Protein AF-A0A961QPY0-F1 (afdb_monomer_lite)

pLDDT: mean 94.92, std 6.08, range [52.28, 98.81]

Secondary structure (DSSP, 8-state):
-PPPP--S-HHHHHHHHHHHHHH----HHHHHHHHHHHHHHHTSS---SSEEEEESS-HHHHHHSTT-EEE---SS----TT-EEEEEEES-GGG-S-HHHHHHHHHHHEEEEEEEEE-

Radius of gyration: 14.6 Å; chains: 1; bounding box: 26×40×38 Å

Foldseek 3Di:
DDDQDDPADPVVVVVVLVVCVVVPHDCVVLLVVLVVVLVVVVVDPDDWDAEAEADSDCVSVCVSPPPYHYFYPDQQTPADFQRGQEYEYGPCLVNHSCSVSVVVNSVRSHHVNGDYHYD

Structure (mmCIF, N/CA/C/O backbone):
data_AF-A0A961QPY0-F1
#
_entry.id   AF-A0A961QPY0-F1
#
loop_
_atom_site.group_PDB
_atom_site.id
_atom_site.type_symbol
_atom_site.label_atom_id
_atom_site.label_alt_id
_atom_site.label_comp_id
_atom_site.label_asym_id
_atom_site.label_entity_id
_atom_site.label_seq_id
_atom_site.pdbx_PDB_ins_code
_atom_site.Cartn_x
_atom_site.Cartn_y
_atom_site.Cartn_z
_atom_site.occupancy
_atom_site.B_iso_or_equiv
_atom_site.auth_seq_id
_atom_site.auth_comp_id
_atom_site.auth_asym_id
_atom_site.auth_atom_id
_atom_site.pdbx_PDB_model_num
ATOM 1 N N . MET A 1 1 ? 3.505 26.797 -3.807 1.00 52.28 1 MET A N 1
ATOM 2 C CA . MET A 1 1 ? 3.806 25.405 -3.421 1.00 52.28 1 MET A CA 1
ATOM 3 C C . MET A 1 1 ? 4.894 24.900 -4.348 1.00 52.28 1 MET A C 1
ATOM 5 O O . MET A 1 1 ? 4.717 24.986 -5.556 1.00 52.28 1 MET A O 1
ATOM 9 N N . THR A 1 2 ? 6.035 24.486 -3.810 1.00 69.69 2 THR A N 1
ATOM 10 C CA . THR A 1 2 ? 7.107 23.828 -4.567 1.00 69.69 2 THR A CA 1
ATOM 11 C C . THR A 1 2 ? 6.631 22.434 -4.963 1.00 69.69 2 THR A C 1
ATOM 13 O O . THR A 1 2 ? 6.101 21.716 -4.118 1.00 69.69 2 THR A O 1
ATOM 16 N N . SER A 1 3 ? 6.768 22.069 -6.239 1.00 70.88 3 SER A N 1
ATOM 17 C CA . SER A 1 3 ? 6.465 20.699 -6.671 1.00 70.88 3 SER A CA 1
ATOM 18 C C . SER A 1 3 ? 7.492 19.747 -6.049 1.00 70.88 3 SER A C 1
ATOM 20 O O . SER A 1 3 ? 8.674 20.111 -6.014 1.00 70.88 3 SER A O 1
ATOM 22 N N . PRO A 1 4 ? 7.079 18.576 -5.532 1.00 72.56 4 PRO A N 1
ATOM 23 C CA . PRO A 1 4 ? 8.015 17.600 -4.991 1.00 72.56 4 PRO A CA 1
ATOM 24 C C . PRO A 1 4 ? 9.027 17.175 -6.070 1.00 72.56 4 PRO A C 1
ATOM 26 O O . PRO A 1 4 ? 8.690 17.150 -7.259 1.00 72.56 4 PRO A O 1
ATOM 29 N N . PRO A 1 5 ? 10.284 16.890 -5.688 1.00 82.62 5 PRO A N 1
ATOM 30 C CA . PRO A 1 5 ? 11.299 16.458 -6.638 1.00 82.62 5 PRO A CA 1
ATOM 31 C C . PRO A 1 5 ? 10.874 15.145 -7.307 1.00 82.62 5 PRO A C 1
ATOM 33 O O . PRO A 1 5 ? 10.383 14.231 -6.649 1.00 82.62 5 PRO A O 1
ATOM 36 N N . ILE A 1 6 ? 11.084 15.037 -8.620 1.00 90.31 6 ILE A N 1
ATOM 37 C CA . ILE A 1 6 ? 10.890 13.771 -9.333 1.00 90.31 6 ILE A CA 1
ATOM 38 C C . ILE A 1 6 ? 12.071 12.864 -8.982 1.00 90.31 6 ILE A C 1
ATOM 40 O O . ILE A 1 6 ? 13.203 13.137 -9.376 1.00 90.31 6 ILE A O 1
ATOM 44 N N . LEU A 1 7 ? 11.801 11.801 -8.225 1.00 89.00 7 LEU A N 1
ATOM 45 C CA . LEU A 1 7 ? 12.801 10.837 -7.761 1.00 89.00 7 LEU A CA 1
ATOM 46 C C . LEU A 1 7 ? 12.849 9.586 -8.643 1.00 89.00 7 LEU A C 1
ATOM 48 O O . LEU A 1 7 ? 13.881 8.924 -8.726 1.00 89.00 7 LEU A O 1
ATOM 52 N N . THR A 1 8 ? 11.736 9.255 -9.303 1.00 92.00 8 THR A N 1
ATOM 53 C CA . THR A 1 8 ? 11.563 7.991 -10.026 1.00 92.00 8 THR A CA 1
ATOM 54 C C . THR A 1 8 ? 11.086 8.203 -11.463 1.00 92.00 8 THR A C 1
ATOM 56 O O . THR A 1 8 ? 10.213 9.026 -11.745 1.00 92.00 8 THR A O 1
ATOM 59 N N . ASP A 1 9 ? 11.629 7.411 -12.393 1.00 95.50 9 ASP A N 1
ATOM 60 C CA . ASP A 1 9 ? 11.130 7.332 -13.772 1.00 95.50 9 ASP A CA 1
ATOM 61 C C . ASP A 1 9 ? 9.916 6.391 -13.825 1.00 95.50 9 ASP A C 1
ATOM 63 O O . ASP A 1 9 ? 10.023 5.186 -14.088 1.00 95.50 9 ASP A O 1
ATOM 67 N N . ARG A 1 10 ? 8.736 6.953 -13.536 1.00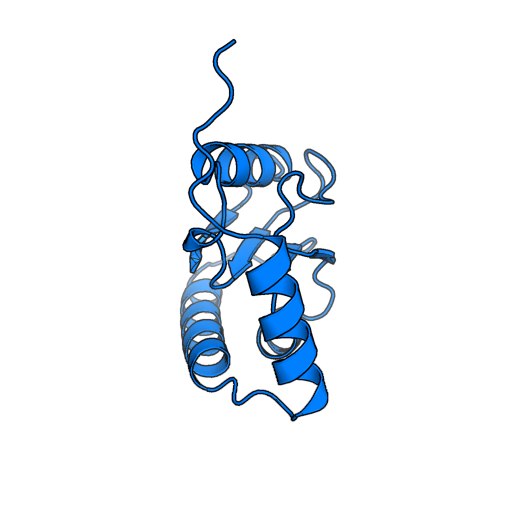 94.31 10 ARG A N 1
ATOM 68 C CA . ARG A 1 10 ? 7.463 6.218 -13.527 1.00 94.31 10 ARG A CA 1
ATOM 69 C C . ARG A 1 10 ? 7.156 5.552 -14.880 1.00 94.31 10 ARG A C 1
ATOM 71 O O . ARG A 1 10 ? 6.802 4.369 -14.869 1.00 94.31 10 ARG A O 1
ATOM 78 N N . PRO A 1 11 ? 7.315 6.213 -16.046 1.00 96.31 11 PRO A N 1
ATOM 79 C CA . PRO A 1 11 ? 7.142 5.550 -17.337 1.00 96.31 11 PRO A CA 1
ATOM 80 C C . PRO A 1 11 ? 8.044 4.323 -17.530 1.00 96.31 11 PRO A C 1
ATOM 82 O O . PRO A 1 11 ? 7.568 3.290 -18.009 1.00 96.31 11 PRO A O 1
ATOM 85 N N . ALA A 1 12 ? 9.329 4.400 -17.171 1.00 97.94 12 ALA A N 1
ATOM 86 C CA . ALA A 1 12 ? 10.236 3.256 -17.274 1.00 97.94 12 ALA A CA 1
ATOM 87 C C . ALA A 1 12 ? 9.838 2.118 -16.330 1.00 97.94 12 ALA A C 1
ATOM 89 O O . ALA A 1 12 ? 9.774 0.963 -16.764 1.00 97.94 12 ALA A O 1
ATOM 90 N N . LEU A 1 13 ? 9.493 2.439 -15.081 1.00 96.88 13 LEU A N 1
ATOM 91 C CA . LEU A 1 13 ? 9.013 1.470 -14.099 1.00 96.88 13 LEU A CA 1
ATOM 92 C C . LEU A 1 13 ? 7.780 0.709 -14.606 1.00 96.88 13 LEU A C 1
ATOM 94 O O . LEU A 1 13 ? 7.758 -0.523 -14.573 1.00 96.88 13 LEU A O 1
ATOM 98 N N . LEU A 1 14 ? 6.778 1.418 -15.136 1.00 97.00 14 LEU A N 1
ATOM 99 C CA . LEU A 1 14 ? 5.562 0.801 -15.673 1.00 97.00 14 LEU A CA 1
ATOM 100 C C . LEU A 1 14 ? 5.863 -0.109 -16.872 1.00 97.00 14 LEU A C 1
ATOM 102 O O . LEU A 1 14 ? 5.330 -1.218 -16.948 1.00 97.00 14 LEU A O 1
ATOM 106 N N . ARG A 1 15 ? 6.771 0.294 -17.774 1.00 97.94 15 ARG A N 1
ATOM 107 C CA . ARG A 1 15 ? 7.223 -0.570 -18.882 1.00 97.94 15 ARG A CA 1
ATOM 108 C C . ARG A 1 15 ? 7.906 -1.841 -18.374 1.00 97.94 15 ARG A C 1
ATOM 110 O O . ARG A 1 15 ? 7.663 -2.919 -18.918 1.00 97.94 15 ARG A O 1
ATOM 117 N N . HIS A 1 16 ? 8.744 -1.735 -17.342 1.00 97.06 16 HIS A N 1
ATOM 118 C CA . HIS A 1 16 ? 9.430 -2.880 -16.741 1.00 97.06 16 HIS A CA 1
ATOM 119 C C . HIS A 1 16 ? 8.456 -3.843 -16.060 1.00 97.06 16 HIS A C 1
ATOM 121 O O . HIS A 1 16 ? 8.522 -5.043 -16.326 1.00 97.06 16 HIS A O 1
ATOM 127 N N . ARG A 1 17 ? 7.508 -3.327 -15.270 1.00 96.06 17 ARG A N 1
ATOM 128 C CA . ARG A 1 17 ? 6.450 -4.131 -14.641 1.00 96.06 17 ARG A CA 1
ATOM 129 C C . ARG A 1 17 ? 5.577 -4.826 -15.683 1.00 96.06 17 ARG A C 1
ATOM 131 O O . ARG A 1 17 ? 5.374 -6.032 -15.597 1.00 96.06 17 ARG A O 1
ATOM 138 N N . ALA A 1 18 ? 5.149 -4.113 -16.727 1.00 96.62 18 ALA A N 1
ATOM 139 C CA . ALA A 1 18 ? 4.362 -4.701 -17.810 1.00 96.62 18 ALA A CA 1
ATOM 140 C C . ALA A 1 18 ? 5.120 -5.816 -18.549 1.00 96.62 18 ALA A C 1
ATOM 142 O O . ALA A 1 18 ? 4.526 -6.822 -18.929 1.00 96.62 18 ALA A O 1
ATOM 143 N N . ARG A 1 19 ? 6.433 -5.655 -18.762 1.00 97.06 19 ARG A N 1
ATOM 144 C CA . ARG A 1 19 ? 7.279 -6.707 -19.342 1.00 97.06 19 ARG A CA 1
ATOM 145 C C . ARG A 1 19 ? 7.371 -7.926 -18.423 1.00 97.06 19 ARG A C 1
ATOM 147 O O . ARG A 1 19 ? 7.221 -9.034 -18.922 1.00 97.06 19 ARG A O 1
ATOM 154 N N . ALA A 1 20 ? 7.585 -7.724 -17.123 1.00 95.88 20 ALA A N 1
ATOM 155 C CA . ALA A 1 20 ? 7.658 -8.807 -16.144 1.00 95.88 20 ALA A CA 1
ATOM 156 C C . ALA A 1 20 ? 6.338 -9.591 -16.065 1.00 95.88 20 ALA A C 1
ATOM 158 O O . ALA A 1 20 ? 6.350 -10.812 -16.159 1.00 95.88 20 ALA A O 1
ATOM 159 N N . LEU A 1 21 ? 5.195 -8.895 -16.019 1.00 94.31 21 LEU A N 1
ATOM 160 C CA . LEU A 1 21 ? 3.866 -9.519 -16.023 1.00 94.31 21 LEU A CA 1
ATOM 161 C C . LEU A 1 21 ? 3.637 -10.420 -17.244 1.00 94.31 21 LEU A C 1
ATOM 163 O O . LEU A 1 21 ? 3.074 -11.499 -17.103 1.00 94.31 21 LEU A O 1
ATOM 167 N N . ARG A 1 22 ? 4.106 -10.016 -18.433 1.00 96.12 22 ARG A N 1
ATOM 168 C CA . ARG A 1 22 ? 4.014 -10.851 -19.646 1.00 96.12 22 ARG A CA 1
ATOM 169 C C . ARG A 1 22 ? 4.908 -12.091 -19.608 1.00 96.12 22 ARG A C 1
ATOM 171 O O . ARG A 1 22 ? 4.620 -1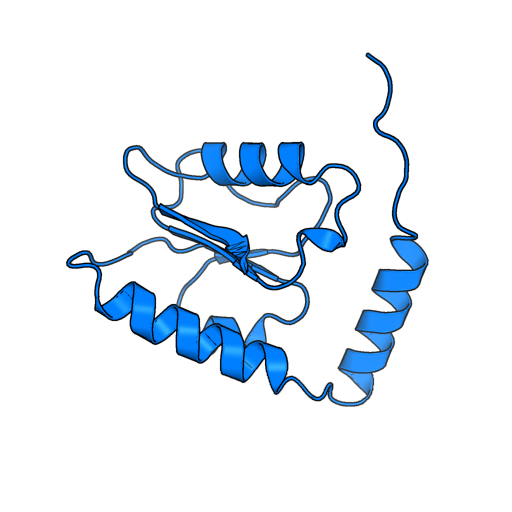3.042 -20.323 1.00 96.12 22 ARG A O 1
ATOM 178 N N . ALA A 1 23 ? 5.994 -12.057 -18.840 1.00 95.38 23 ALA A N 1
ATOM 179 C CA . ALA A 1 23 ? 6.954 -13.152 -18.743 1.00 95.38 23 ALA A CA 1
ATOM 180 C C . ALA A 1 23 ? 6.629 -14.151 -17.617 1.00 95.38 23 ALA A C 1
ATOM 182 O O . ALA A 1 23 ? 7.239 -15.211 -17.584 1.00 95.38 23 ALA A O 1
ATOM 183 N N . GLY A 1 24 ? 5.683 -13.823 -16.728 1.00 94.25 24 GLY A N 1
ATOM 184 C CA . GLY A 1 24 ? 5.489 -14.536 -15.466 1.00 94.25 24 GLY A CA 1
ATOM 185 C C . GLY A 1 24 ? 6.530 -14.071 -14.443 1.00 94.25 24 GLY A C 1
ATOM 186 O O . GLY A 1 24 ? 7.655 -14.560 -14.465 1.00 94.25 24 GLY A O 1
ATOM 187 N N . PRO A 1 25 ? 6.220 -13.070 -13.599 1.00 93.94 25 PRO A N 1
ATOM 188 C CA . PRO A 1 25 ? 7.187 -12.567 -12.637 1.00 93.94 25 PRO A CA 1
ATOM 189 C C . PRO A 1 25 ? 7.419 -13.599 -11.530 1.00 93.94 25 PRO A C 1
ATOM 191 O O . PRO A 1 25 ? 6.465 -14.164 -11.003 1.00 93.94 25 PRO A O 1
ATOM 194 N N . GLU A 1 26 ? 8.676 -13.771 -11.137 1.00 95.12 26 GLU A N 1
ATOM 195 C CA . GLU A 1 26 ? 9.033 -14.484 -9.911 1.00 95.12 26 GLU A CA 1
ATOM 196 C C . GLU A 1 26 ? 8.740 -13.572 -8.714 1.00 95.12 26 GLU A C 1
ATOM 198 O O . GLU A 1 26 ? 9.313 -12.484 -8.602 1.00 95.12 26 GLU A O 1
ATOM 203 N N . LEU A 1 27 ? 7.814 -13.984 -7.846 1.00 95.69 27 LEU A N 1
ATOM 204 C CA . LEU A 1 27 ? 7.266 -13.146 -6.773 1.00 95.69 27 LEU A CA 1
ATOM 205 C C . LEU A 1 27 ? 7.648 -13.617 -5.365 1.00 95.69 27 LEU A C 1
ATOM 207 O O . LEU A 1 27 ? 7.037 -13.150 -4.410 1.00 95.69 27 LEU A O 1
ATOM 211 N N . PHE A 1 28 ? 8.677 -14.454 -5.217 1.00 95.75 28 PHE A N 1
ATOM 212 C CA . PHE A 1 28 ? 9.056 -15.046 -3.925 1.00 95.75 28 PHE A CA 1
ATOM 213 C C . PHE A 1 28 ? 9.204 -14.014 -2.789 1.00 95.75 28 PHE A C 1
ATOM 215 O O . PHE A 1 28 ? 8.683 -14.224 -1.705 1.00 95.75 28 PHE A O 1
ATOM 222 N N . LEU A 1 29 ? 9.793 -12.834 -3.042 1.00 95.56 29 LEU A N 1
ATOM 223 C CA . LEU A 1 29 ? 9.884 -11.775 -2.021 1.00 95.56 29 LEU A CA 1
ATOM 224 C C . LEU A 1 29 ? 8.522 -11.199 -1.614 1.00 95.56 29 LEU A C 1
ATOM 226 O O . LEU A 1 29 ? 8.338 -10.808 -0.468 1.00 95.56 29 LEU A O 1
ATOM 230 N N . HIS A 1 30 ? 7.571 -11.105 -2.547 1.00 97.00 30 HIS A N 1
ATOM 231 C CA . HIS A 1 30 ? 6.206 -10.703 -2.211 1.00 97.00 30 HIS A CA 1
ATOM 232 C C . HIS A 1 30 ? 5.470 -11.810 -1.453 1.00 97.00 30 HIS A C 1
ATOM 234 O O . HIS A 1 30 ? 4.633 -11.492 -0.619 1.00 97.00 30 HIS A O 1
ATOM 240 N N . GLU A 1 31 ? 5.751 -13.077 -1.755 1.00 96.81 31 GLU A N 1
ATOM 241 C CA . GLU A 1 31 ? 5.169 -14.231 -1.063 1.00 96.81 31 GLU A CA 1
ATOM 242 C C . GLU A 1 31 ? 5.674 -14.311 0.381 1.00 96.81 31 GLU A C 1
ATOM 244 O O . GLU A 1 31 ? 4.855 -14.345 1.297 1.00 96.81 31 GLU A O 1
ATOM 249 N N . ASP A 1 32 ? 6.988 -14.214 0.590 1.00 97.62 32 ASP A N 1
ATOM 250 C CA . ASP A 1 32 ? 7.609 -14.191 1.920 1.00 97.62 32 ASP A CA 1
ATOM 251 C C . ASP A 1 32 ? 7.102 -13.003 2.753 1.00 97.62 32 ASP A C 1
ATOM 253 O O . ASP A 1 32 ? 6.704 -13.157 3.907 1.00 97.62 32 ASP A O 1
ATOM 257 N N . ALA A 1 33 ? 7.051 -11.809 2.155 1.00 97.62 33 ALA A N 1
ATOM 258 C CA . ALA A 1 33 ? 6.582 -10.610 2.842 1.00 97.62 33 ALA A CA 1
ATOM 259 C C . ALA A 1 33 ? 5.074 -10.647 3.152 1.00 97.62 33 ALA A C 1
ATOM 261 O O . ALA A 1 33 ? 4.634 -10.108 4.169 1.00 97.62 33 ALA A O 1
ATOM 262 N N . ALA A 1 34 ? 4.267 -11.276 2.290 1.00 97.31 34 ALA A N 1
ATOM 263 C CA . ALA A 1 34 ? 2.851 -11.498 2.563 1.00 97.31 34 ALA A CA 1
ATOM 264 C C . ALA A 1 34 ? 2.653 -12.512 3.701 1.00 97.31 34 ALA A C 1
ATOM 266 O O . ALA A 1 34 ? 1.774 -12.304 4.533 1.00 97.31 34 ALA A O 1
ATOM 267 N N . LEU A 1 35 ? 3.482 -13.556 3.781 1.00 96.25 35 LEU A N 1
ATOM 268 C CA . LEU A 1 35 ? 3.446 -14.518 4.883 1.00 96.25 35 LEU A CA 1
ATOM 269 C C . LEU A 1 35 ? 3.801 -13.854 6.222 1.00 96.25 35 LEU A C 1
ATOM 271 O O . LEU A 1 3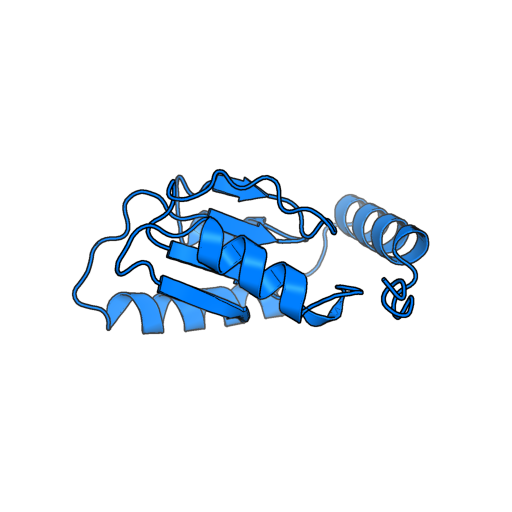5 ? 3.072 -14.007 7.195 1.00 96.25 35 LEU A O 1
ATOM 275 N N . GLU A 1 36 ? 4.859 -13.040 6.267 1.00 96.94 36 GLU A N 1
ATOM 276 C CA . GLU A 1 36 ? 5.212 -12.296 7.486 1.00 96.94 36 GLU A CA 1
ATOM 277 C C . GLU A 1 36 ? 4.093 -11.324 7.906 1.00 96.94 36 GLU A C 1
ATOM 279 O O . GLU A 1 36 ? 3.800 -11.148 9.093 1.00 96.94 36 GLU A O 1
ATOM 284 N N . LEU A 1 37 ? 3.426 -10.693 6.934 1.00 96.44 37 LEU A N 1
ATOM 285 C CA . LEU A 1 37 ? 2.260 -9.856 7.201 1.00 96.44 37 LEU A CA 1
ATOM 286 C C . LEU A 1 37 ? 1.095 -10.670 7.785 1.00 96.44 37 LEU A C 1
ATOM 288 O O . LEU A 1 37 ? 0.430 -10.182 8.697 1.00 96.44 37 LEU A O 1
ATOM 292 N N . GLU A 1 38 ? 0.850 -11.884 7.288 1.00 95.44 38 GLU A N 1
ATOM 293 C CA . GLU A 1 38 ? -0.165 -12.801 7.823 1.00 95.44 38 GLU A CA 1
ATOM 294 C C . GLU A 1 38 ? 0.056 -13.096 9.298 1.00 95.44 38 GLU A C 1
ATOM 296 O O . GLU A 1 38 ? -0.858 -12.936 10.107 1.00 95.44 38 GLU A O 1
ATOM 301 N N . GLU A 1 39 ? 1.282 -13.480 9.650 1.00 94.75 39 GLU A N 1
ATOM 302 C CA . GLU A 1 39 ? 1.666 -13.794 11.023 1.00 94.75 39 GLU A CA 1
ATOM 303 C C . GLU A 1 39 ? 1.392 -12.603 11.946 1.00 94.75 39 GLU A C 1
ATOM 305 O O . GLU A 1 39 ? 0.701 -12.743 12.956 1.00 94.75 39 GLU A O 1
ATOM 310 N N . ARG A 1 40 ? 1.818 -11.400 11.543 1.00 93.94 40 ARG A N 1
ATOM 311 C CA . ARG A 1 40 ? 1.585 -10.169 12.313 1.00 93.94 40 ARG A CA 1
ATOM 312 C C . ARG A 1 40 ? 0.105 -9.822 12.446 1.00 93.94 40 ARG A C 1
ATOM 314 O O . ARG A 1 40 ? -0.316 -9.353 13.499 1.00 93.94 40 ARG A O 1
ATOM 321 N N . LEU A 1 41 ? -0.693 -10.009 11.393 1.00 94.69 41 LEU A N 1
ATOM 322 C CA . LEU A 1 41 ? -2.132 -9.741 11.447 1.00 94.69 41 LEU A CA 1
ATOM 323 C C . LEU A 1 41 ? -2.861 -10.742 12.352 1.00 94.69 41 LEU A C 1
ATOM 325 O O . LEU A 1 41 ? -3.789 -10.340 13.050 1.00 94.69 41 LEU A O 1
ATOM 329 N N . ASN A 1 42 ? -2.418 -12.001 12.397 1.00 93.00 42 ASN A N 1
ATOM 330 C CA . ASN A 1 42 ? -2.978 -13.034 13.272 1.00 93.00 42 ASN A CA 1
ATOM 331 C C . ASN A 1 42 ? -2.715 -12.777 14.767 1.00 93.00 42 ASN A C 1
ATOM 333 O O . ASN A 1 42 ? -3.496 -13.218 15.609 1.00 93.00 42 ASN A O 1
ATOM 337 N N . GLU A 1 43 ? -1.654 -12.044 15.113 1.00 92.75 43 GLU A N 1
ATOM 338 C CA . GLU A 1 43 ? -1.376 -11.626 16.496 1.00 92.75 43 GLU A CA 1
ATOM 339 C C . GLU A 1 43 ? -2.296 -10.489 16.976 1.00 92.75 43 GLU A C 1
ATOM 341 O O . GLU A 1 43 ? -2.439 -10.250 18.180 1.00 92.75 43 GLU A O 1
ATOM 346 N N . VAL A 1 44 ? -2.956 -9.785 16.052 1.00 89.75 44 VAL A N 1
ATOM 347 C CA . VAL A 1 44 ? -3.901 -8.718 16.382 1.00 89.75 44 VAL A CA 1
ATOM 348 C C . VAL A 1 44 ? -5.277 -9.326 16.660 1.00 89.75 44 VAL A C 1
ATOM 350 O O . VAL A 1 44 ? -5.905 -9.912 15.784 1.00 89.75 44 VAL A O 1
ATOM 353 N N . ASN A 1 45 ? -5.817 -9.110 17.866 1.00 90.06 45 ASN A N 1
ATOM 354 C CA . ASN A 1 45 ? -7.179 -9.532 18.222 1.00 90.06 45 ASN A CA 1
ATOM 355 C C . ASN A 1 45 ? -8.252 -8.611 17.598 1.00 90.06 45 ASN A C 1
ATOM 357 O O . ASN A 1 45 ? -8.993 -7.918 18.299 1.00 90.06 45 ASN A O 1
ATOM 361 N N . ARG A 1 46 ? -8.287 -8.548 16.264 1.00 91.50 46 ARG A N 1
ATOM 362 C CA . ARG A 1 46 ? -9.217 -7.739 15.474 1.00 91.50 46 ARG A CA 1
ATOM 363 C C . ARG A 1 46 ? -9.473 -8.384 14.119 1.00 91.50 46 ARG A C 1
ATOM 365 O O . ARG A 1 46 ? -8.547 -8.775 13.423 1.00 91.50 46 ARG A O 1
ATOM 372 N N . THR A 1 47 ? -10.730 -8.377 13.691 1.00 92.75 47 THR A N 1
ATOM 373 C CA . THR A 1 47 ? -11.101 -8.719 12.314 1.00 92.75 47 THR A CA 1
ATOM 374 C C . THR A 1 47 ? -11.141 -7.463 11.448 1.00 92.75 47 THR A C 1
ATOM 376 O O . THR A 1 47 ? -11.837 -6.501 11.778 1.00 92.75 47 THR A O 1
ATOM 379 N N . PHE A 1 48 ? -10.420 -7.480 10.328 1.00 95.44 48 PHE A N 1
ATOM 380 C CA . PHE A 1 48 ? -10.499 -6.444 9.298 1.00 95.44 48 PHE A CA 1
ATOM 381 C C . PHE A 1 48 ? -11.566 -6.818 8.267 1.00 95.44 48 PHE A C 1
ATOM 383 O O . PHE A 1 48 ? -11.573 -7.923 7.733 1.00 95.44 48 PHE A O 1
ATOM 390 N N . THR A 1 49 ? -12.491 -5.900 8.011 1.00 96.44 49 THR A N 1
ATOM 391 C CA . THR A 1 49 ? -13.700 -6.118 7.200 1.00 96.44 49 THR A CA 1
ATOM 392 C C . THR A 1 49 ? -13.679 -5.355 5.881 1.00 96.44 49 THR A C 1
ATOM 394 O O . THR A 1 49 ? -14.404 -5.711 4.956 1.00 96.44 49 THR A O 1
ATOM 397 N N . ALA A 1 50 ? -12.855 -4.313 5.778 1.00 98.00 50 ALA A N 1
ATOM 398 C CA . ALA A 1 50 ? -12.706 -3.498 4.581 1.00 98.00 50 ALA A CA 1
ATOM 399 C C . ALA A 1 50 ? -11.222 -3.229 4.263 1.00 98.00 50 ALA A C 1
ATOM 401 O O . ALA A 1 50 ? -10.826 -2.061 4.164 1.00 98.00 50 ALA A O 1
ATOM 402 N N . PRO A 1 51 ? -10.389 -4.276 4.087 1.00 98.06 51 PRO A N 1
ATOM 403 C CA . PRO A 1 51 ? -8.980 -4.091 3.779 1.00 98.06 51 PRO A CA 1
ATOM 404 C C . PRO A 1 51 ? -8.772 -3.473 2.391 1.00 98.06 51 PRO A C 1
ATOM 406 O O . PRO A 1 51 ? -9.521 -3.731 1.446 1.00 98.06 51 PRO A O 1
ATOM 409 N N . ALA A 1 52 ? -7.712 -2.685 2.254 1.00 98.56 52 ALA A N 1
ATOM 410 C CA . ALA A 1 52 ? -7.191 -2.203 0.985 1.00 98.56 52 ALA A CA 1
ATOM 411 C C . ALA A 1 52 ? -5.714 -2.564 0.830 1.00 98.56 52 ALA A C 1
ATOM 413 O O . ALA A 1 52 ? -4.954 -2.565 1.798 1.00 98.56 52 ALA A O 1
ATOM 414 N N . ILE A 1 53 ? -5.308 -2.838 -0.407 1.00 98.56 53 ILE A N 1
ATOM 415 C CA . ILE A 1 53 ? -3.928 -3.147 -0.776 1.00 98.56 53 ILE A CA 1
ATOM 416 C C . ILE A 1 53 ? -3.499 -2.187 -1.881 1.00 98.56 53 ILE A C 1
ATOM 418 O O . ILE A 1 53 ? -4.110 -2.152 -2.949 1.00 98.56 53 ILE A O 1
ATOM 422 N N . VAL A 1 54 ? -2.414 -1.459 -1.647 1.00 98.50 54 VAL A N 1
ATOM 423 C CA . VAL A 1 54 ? -1.685 -0.710 -2.672 1.00 98.50 54 VAL A CA 1
ATOM 424 C C . VAL A 1 54 ? -0.549 -1.600 -3.162 1.00 98.50 54 VAL A C 1
ATOM 426 O O . VAL A 1 54 ? 0.368 -1.884 -2.395 1.00 98.50 54 VAL A O 1
ATOM 429 N N . ALA A 1 55 ? -0.610 -2.083 -4.404 1.00 97.12 55 ALA A N 1
ATOM 430 C CA . ALA A 1 55 ? 0.383 -3.025 -4.920 1.00 97.12 55 ALA A CA 1
ATOM 431 C C . ALA A 1 55 ? 0.611 -2.903 -6.427 1.00 97.12 55 ALA A C 1
ATOM 433 O O . ALA A 1 55 ? -0.314 -2.719 -7.216 1.00 97.12 55 ALA A O 1
ATOM 434 N N . ALA A 1 56 ? 1.858 -3.140 -6.831 1.00 95.38 56 ALA A N 1
ATOM 435 C CA . ALA A 1 56 ? 2.226 -3.346 -8.228 1.00 95.38 56 ALA A CA 1
ATOM 436 C C . ALA A 1 56 ? 2.014 -4.796 -8.697 1.00 95.38 56 ALA A C 1
ATOM 438 O O . ALA A 1 56 ? 1.606 -5.036 -9.832 1.00 95.38 56 ALA A O 1
ATOM 439 N N . PHE A 1 57 ? 2.287 -5.755 -7.808 1.00 96.06 57 PHE A N 1
ATOM 440 C CA . PHE A 1 57 ? 2.117 -7.191 -8.023 1.00 96.06 57 PHE A CA 1
ATOM 441 C C . PHE A 1 57 ? 1.151 -7.723 -6.959 1.00 96.06 57 PHE A C 1
ATOM 443 O O . PHE A 1 57 ? 1.583 -8.140 -5.888 1.00 96.06 57 PHE A O 1
ATOM 450 N N . PRO A 1 58 ? -0.169 -7.646 -7.195 1.00 94.69 58 PRO A N 1
ATOM 451 C CA . PRO A 1 58 ? -1.157 -7.823 -6.133 1.00 94.69 58 PRO A CA 1
ATOM 452 C C . PRO A 1 58 ? -1.433 -9.279 -5.754 1.00 94.69 58 PRO A C 1
ATOM 454 O O . PRO A 1 58 ? -2.159 -9.518 -4.797 1.00 94.69 58 PRO A O 1
ATOM 457 N N . GLU A 1 59 ? -0.942 -10.246 -6.525 1.00 93.88 59 GLU A N 1
ATOM 458 C CA . GLU A 1 59 ? -1.431 -11.623 -6.457 1.00 93.88 59 GLU A CA 1
ATOM 459 C C . GLU A 1 59 ? -1.129 -12.300 -5.097 1.00 93.88 59 GLU A C 1
ATOM 461 O O . GLU A 1 59 ? -2.104 -12.692 -4.447 1.00 93.88 59 GLU A O 1
ATOM 466 N N . PRO A 1 60 ? 0.115 -12.291 -4.565 1.00 95.06 60 PRO A N 1
ATOM 467 C CA . PRO A 1 60 ? 0.401 -12.863 -3.242 1.00 95.06 60 PRO A CA 1
ATOM 468 C C . PRO A 1 60 ? -0.441 -12.234 -2.119 1.00 95.06 60 PRO A C 1
ATOM 470 O O . PRO A 1 60 ? -0.988 -12.923 -1.263 1.00 95.06 60 PRO A O 1
ATOM 473 N N . TRP A 1 61 ? -0.647 -10.918 -2.183 1.00 96.31 61 TRP A N 1
ATOM 474 C CA . TRP A 1 61 ? -1.403 -10.148 -1.189 1.00 96.31 61 TRP A CA 1
ATOM 475 C C . TRP A 1 61 ? -2.914 -10.403 -1.241 1.00 96.31 61 TRP A C 1
ATOM 477 O O . TRP A 1 61 ? -3.591 -10.336 -0.218 1.00 96.31 61 TRP A O 1
ATOM 487 N N . ARG A 1 62 ? -3.467 -10.703 -2.425 1.00 94.81 62 ARG A N 1
ATOM 488 C CA . ARG A 1 62 ? -4.888 -11.063 -2.581 1.00 94.81 62 ARG A CA 1
ATOM 489 C C . ARG A 1 62 ? -5.220 -12.397 -1.931 1.00 94.81 62 ARG A C 1
ATOM 491 O O . ARG A 1 62 ? -6.344 -12.561 -1.468 1.00 94.81 62 ARG A O 1
ATOM 498 N N . ARG A 1 63 ? -4.273 -13.341 -1.940 1.00 92.06 63 ARG A N 1
ATOM 499 C CA . ARG A 1 63 ? -4.441 -14.641 -1.278 1.00 92.06 63 ARG A CA 1
ATOM 500 C C . ARG A 1 63 ? -4.541 -14.463 0.235 1.00 92.06 63 ARG A C 1
ATOM 502 O O . ARG A 1 63 ? -5.397 -15.086 0.848 1.00 92.06 63 ARG A O 1
ATOM 509 N N . LEU A 1 64 ? -3.728 -13.558 0.783 1.00 92.88 64 LEU A N 1
ATOM 510 C CA . LEU A 1 64 ? -3.718 -13.206 2.199 1.00 92.88 64 LEU A CA 1
ATOM 511 C C . LEU A 1 64 ? -4.997 -12.488 2.661 1.00 92.88 64 LEU A C 1
ATOM 513 O O . LEU A 1 64 ? -5.581 -12.841 3.680 1.00 92.88 64 LEU A O 1
ATOM 517 N N . LEU A 1 65 ? -5.427 -11.453 1.931 1.00 93.94 65 LEU A N 1
ATOM 518 C CA . LEU A 1 65 ? -6.599 -10.639 2.276 1.00 93.94 65 LEU A CA 1
ATOM 519 C C . LEU A 1 65 ? -7.685 -10.794 1.201 1.00 93.94 65 LEU A C 1
ATOM 521 O O . LEU A 1 65 ? -7.876 -9.893 0.370 1.00 93.94 65 LEU A O 1
ATOM 525 N N . PRO A 1 66 ? -8.411 -11.928 1.182 1.00 90.69 66 PRO A N 1
ATOM 526 C CA . PRO A 1 66 ? -9.483 -12.134 0.222 1.00 90.69 66 PRO A CA 1
ATOM 527 C C . PRO A 1 66 ? -10.559 -11.054 0.395 1.00 90.69 66 PRO A C 1
ATOM 529 O O . PRO A 1 66 ? -11.000 -10.752 1.500 1.00 90.69 66 PRO A O 1
ATOM 532 N N . GLY A 1 67 ? -10.980 -10.449 -0.717 1.00 92.88 67 GLY A N 1
ATOM 533 C CA . GLY A 1 67 ? -11.964 -9.360 -0.712 1.00 92.88 67 GLY A CA 1
ATOM 534 C C . GLY A 1 67 ? -11.384 -7.958 -0.493 1.00 92.88 67 GLY A C 1
ATOM 535 O O . GLY A 1 67 ? -12.141 -6.989 -0.538 1.00 92.88 67 GLY A O 1
ATOM 536 N N . ALA A 1 68 ? -10.065 -7.814 -0.323 1.00 97.38 68 ALA A N 1
ATOM 537 C CA . ALA A 1 68 ? -9.436 -6.501 -0.232 1.00 97.38 68 ALA A CA 1
ATOM 538 C C . ALA A 1 68 ? -9.602 -5.667 -1.510 1.00 97.38 68 ALA A C 1
ATOM 540 O O . ALA A 1 68 ? -9.471 -6.156 -2.639 1.00 97.38 68 ALA A O 1
ATOM 541 N N . ARG A 1 69 ? -9.809 -4.359 -1.332 1.00 98.25 69 ARG A N 1
ATOM 542 C CA . ARG A 1 69 ? -9.762 -3.380 -2.420 1.00 98.25 69 ARG A CA 1
ATOM 543 C C . ARG A 1 69 ? -8.316 -3.209 -2.874 1.00 98.25 69 ARG A C 1
ATOM 545 O O . ARG A 1 69 ? -7.517 -2.570 -2.200 1.00 98.25 69 ARG A O 1
ATOM 552 N N . VAL A 1 70 ? -7.985 -3.759 -4.036 1.00 98.19 70 VAL A N 1
ATOM 553 C CA . VAL A 1 70 ? -6.646 -3.623 -4.623 1.00 98.19 70 VAL A CA 1
ATOM 554 C C . VAL A 1 70 ? -6.581 -2.405 -5.535 1.00 98.19 70 VAL A C 1
ATOM 556 O O . VAL A 1 70 ? -7.401 -2.269 -6.444 1.00 98.19 70 VAL A O 1
ATOM 559 N N . VAL A 1 71 ? -5.581 -1.555 -5.324 1.00 98.38 71 VAL A N 1
ATOM 560 C CA . VAL A 1 71 ? -5.285 -0.384 -6.155 1.00 98.38 71 VAL A CA 1
ATOM 561 C C . VAL A 1 71 ? -3.815 -0.376 -6.569 1.00 98.38 71 VAL A C 1
ATOM 563 O O . VAL A 1 71 ? -2.967 -0.981 -5.910 1.00 98.38 71 VAL A O 1
ATOM 566 N N . ALA A 1 72 ? -3.517 0.301 -7.676 1.00 97.44 72 ALA A N 1
ATOM 567 C CA . ALA A 1 72 ? -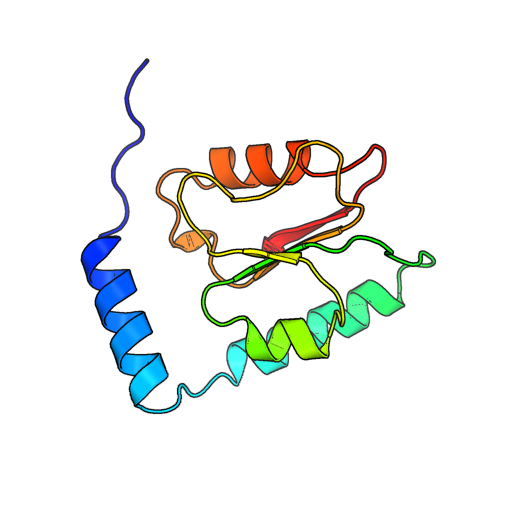2.142 0.549 -8.091 1.00 97.44 72 ALA A CA 1
ATOM 568 C C . ALA A 1 72 ? -1.469 1.585 -7.173 1.00 97.44 72 ALA A C 1
ATOM 570 O O . ALA A 1 72 ? -2.137 2.413 -6.553 1.00 97.44 72 ALA A O 1
ATOM 571 N N . ASP A 1 73 ? -0.138 1.561 -7.135 1.00 96.62 73 ASP A N 1
ATOM 572 C CA . ASP A 1 73 ? 0.730 2.511 -6.424 1.00 96.62 73 ASP A CA 1
ATOM 573 C C . ASP A 1 73 ? 0.890 3.838 -7.184 1.00 96.62 73 ASP A C 1
ATOM 575 O O . ASP A 1 73 ? 2.004 4.336 -7.363 1.00 96.62 73 ASP A O 1
ATOM 579 N N . ASP A 1 74 ? -0.203 4.358 -7.740 1.00 96.44 74 ASP A N 1
ATOM 580 C CA . ASP A 1 74 ? -0.215 5.631 -8.459 1.00 96.44 74 ASP A CA 1
ATOM 581 C C . ASP A 1 74 ? -0.047 6.813 -7.498 1.00 96.44 74 ASP A C 1
ATOM 583 O O . ASP A 1 74 ? -0.307 6.712 -6.301 1.00 96.44 74 ASP A O 1
ATOM 587 N N . GLU A 1 75 ? 0.388 7.961 -8.026 1.00 93.94 75 GLU A N 1
ATOM 588 C CA . GLU A 1 75 ? 0.647 9.168 -7.225 1.00 93.94 75 GLU A CA 1
ATOM 589 C C . GLU A 1 75 ? -0.579 9.611 -6.411 1.00 93.94 75 GLU A C 1
ATOM 591 O O . GLU A 1 75 ? -0.446 10.047 -5.264 1.00 93.94 75 GLU A O 1
ATOM 596 N N . VAL A 1 76 ? -1.771 9.427 -6.984 1.00 96.31 76 VAL A N 1
ATOM 597 C CA . VAL A 1 76 ? -3.047 9.532 -6.280 1.00 96.31 76 VAL A CA 1
ATOM 598 C C . VAL A 1 76 ? -3.630 8.132 -6.131 1.00 96.31 76 VAL A C 1
ATOM 600 O O . VAL A 1 76 ? -3.992 7.492 -7.119 1.00 96.31 76 VAL A O 1
ATOM 603 N N . LEU A 1 77 ? -3.730 7.664 -4.892 1.00 98.12 77 LEU A N 1
ATOM 604 C CA . LEU A 1 77 ? -4.278 6.355 -4.572 1.00 98.12 77 LEU A CA 1
ATOM 605 C C . LEU A 1 77 ? -5.788 6.346 -4.807 1.00 98.12 77 LEU A C 1
ATOM 607 O O . LEU A 1 77 ? -6.515 7.203 -4.308 1.00 98.12 77 LEU A O 1
ATOM 611 N N . ALA A 1 78 ? -6.280 5.332 -5.521 1.00 98.44 78 ALA A N 1
ATOM 612 C CA . ALA A 1 78 ? -7.704 5.149 -5.814 1.00 98.44 78 ALA A CA 1
ATOM 613 C C . ALA A 1 78 ? -8.494 4.575 -4.614 1.00 98.44 78 ALA A C 1
ATOM 615 O O . ALA A 1 78 ? -9.238 3.595 -4.758 1.00 98.44 78 ALA A O 1
ATOM 616 N N . LEU A 1 79 ? -8.292 5.169 -3.434 1.00 98.38 79 LEU A N 1
ATOM 617 C CA . LEU A 1 79 ? -8.899 4.801 -2.158 1.00 98.38 79 LEU A CA 1
ATOM 618 C C . LEU A 1 79 ? -9.894 5.870 -1.707 1.00 98.38 79 LEU A C 1
ATOM 620 O O . LEU A 1 79 ? -9.626 7.069 -1.782 1.00 98.38 79 LEU A O 1
ATOM 624 N N . GLU A 1 80 ? -11.043 5.425 -1.215 1.00 98.25 80 GLU A N 1
ATOM 625 C CA . GLU A 1 80 ? -12.077 6.315 -0.696 1.00 98.25 80 GLU A CA 1
ATOM 626 C C . GLU A 1 80 ? -11.741 6.734 0.750 1.00 98.25 80 GLU A C 1
ATOM 628 O O . GLU A 1 80 ? -11.405 5.874 1.572 1.00 98.25 80 GLU A O 1
ATOM 633 N N . PRO A 1 81 ? -11.819 8.035 1.097 1.00 98.38 81 PRO A N 1
ATOM 634 C CA . PRO A 1 81 ? -11.585 8.497 2.463 1.00 98.38 81 PRO A CA 1
ATOM 635 C C . PRO A 1 81 ? -12.522 7.831 3.479 1.00 98.38 81 PRO A C 1
ATOM 637 O O . PRO A 1 81 ? -13.729 7.764 3.260 1.00 98.38 81 PRO A O 1
ATOM 640 N N . GLY A 1 82 ? -11.980 7.363 4.606 1.00 98.50 82 GLY A N 1
ATOM 641 C CA . GLY A 1 82 ? -12.748 6.718 5.675 1.00 98.50 82 GLY A CA 1
ATOM 642 C C . GLY A 1 82 ? -13.429 5.396 5.291 1.00 98.50 82 GLY A C 1
ATOM 643 O O . GLY A 1 82 ? -14.300 4.927 6.024 1.00 98.50 82 GLY A O 1
ATOM 644 N N . ALA A 1 83 ? -13.076 4.782 4.161 1.00 98.50 83 ALA A N 1
ATOM 645 C CA . ALA A 1 83 ? -13.721 3.557 3.696 1.00 98.50 83 ALA A CA 1
ATOM 646 C C . ALA A 1 83 ? -13.100 2.278 4.276 1.00 98.50 83 ALA A C 1
ATOM 648 O O . ALA A 1 83 ? -13.778 1.249 4.307 1.00 98.50 83 ALA A O 1
ATOM 649 N N . HIS A 1 84 ? -11.862 2.332 4.773 1.00 98.75 84 HIS A N 1
ATOM 650 C CA . HIS A 1 84 ? -11.060 1.144 5.082 1.00 98.75 84 HIS A CA 1
ATOM 651 C C . HIS A 1 84 ? -10.724 1.008 6.569 1.00 98.75 84 HIS A C 1
ATOM 653 O O . HIS A 1 84 ? -10.572 1.999 7.274 1.00 98.75 84 HIS A O 1
ATOM 659 N N . ASP A 1 85 ? -10.594 -0.222 7.063 1.00 98.06 85 ASP A N 1
ATOM 660 C CA . ASP A 1 85 ? -10.108 -0.510 8.425 1.00 98.06 85 ASP A CA 1
ATOM 661 C C . ASP A 1 85 ? -8.676 -1.071 8.456 1.00 98.06 85 ASP A C 1
ATOM 663 O O . ASP A 1 85 ? -8.040 -1.050 9.512 1.00 98.06 85 ASP A O 1
ATOM 667 N N . LEU A 1 86 ? -8.152 -1.481 7.298 1.00 98.12 86 LEU A N 1
ATOM 668 C CA . LEU A 1 86 ? -6.760 -1.852 7.055 1.00 98.12 86 LEU A CA 1
ATOM 669 C C . LEU A 1 86 ? -6.314 -1.305 5.696 1.00 98.12 86 LEU A C 1
ATOM 671 O O . LEU A 1 86 ? -7.009 -1.488 4.699 1.00 98.12 86 LEU A O 1
ATOM 675 N N . VAL A 1 87 ? -5.140 -0.683 5.637 1.00 98.56 87 VAL A N 1
ATOM 676 C CA . VAL A 1 87 ? -4.457 -0.342 4.384 1.00 98.56 87 VAL A CA 1
ATOM 677 C C . VAL A 1 87 ? -3.055 -0.936 4.423 1.00 98.56 87 VAL A C 1
ATOM 679 O O . VAL A 1 87 ? -2.255 -0.593 5.294 1.00 98.56 87 VAL A O 1
ATOM 682 N N . VAL A 1 88 ? -2.756 -1.807 3.461 1.00 98.31 88 VAL A N 1
ATOM 683 C CA . VAL A 1 88 ? -1.433 -2.402 3.256 1.00 98.31 88 VAL A CA 1
ATOM 684 C C . VAL A 1 88 ? -0.779 -1.747 2.046 1.00 98.31 88 VAL A C 1
ATOM 686 O O . VAL A 1 88 ? -1.314 -1.810 0.939 1.00 98.31 88 VAL A O 1
ATOM 689 N N . HIS A 1 89 ? 0.389 -1.140 2.233 1.00 98.25 89 HIS A N 1
ATOM 690 C CA . HIS A 1 89 ? 1.214 -0.640 1.139 1.00 98.25 89 HIS A CA 1
ATOM 691 C C . HIS A 1 89 ? 2.304 -1.665 0.823 1.00 98.25 89 HIS A C 1
ATOM 693 O O . HIS A 1 89 ? 3.302 -1.753 1.527 1.00 98.25 89 HIS A O 1
ATOM 699 N N . ALA A 1 90 ? 2.102 -2.453 -0.227 1.00 97.69 90 ALA A N 1
ATOM 700 C CA . ALA A 1 90 ? 2.824 -3.695 -0.474 1.00 97.69 90 ALA A CA 1
ATOM 701 C C . ALA A 1 90 ? 4.036 -3.510 -1.405 1.00 97.69 90 ALA A C 1
ATOM 703 O O . ALA A 1 90 ? 3.893 -3.532 -2.634 1.00 97.69 90 ALA A O 1
ATOM 704 N N . LEU A 1 91 ? 5.235 -3.344 -0.832 1.00 96.62 91 LEU A N 1
ATOM 705 C CA . LEU A 1 91 ? 6.533 -3.332 -1.528 1.00 96.62 91 LEU A CA 1
ATOM 706 C C . LEU A 1 91 ? 6.617 -2.341 -2.699 1.00 96.62 91 LEU A C 1
ATOM 708 O O . LEU A 1 91 ? 7.221 -2.608 -3.740 1.00 96.62 91 LEU A O 1
ATOM 712 N N . CYS A 1 92 ? 6.003 -1.168 -2.547 1.00 95.81 92 CYS A N 1
ATOM 713 C CA . CYS A 1 92 ? 5.994 -0.150 -3.603 1.00 95.81 92 CYS A CA 1
ATOM 714 C C . CYS A 1 92 ? 6.189 1.296 -3.137 1.00 95.81 92 CYS A C 1
ATOM 716 O O . CYS A 1 92 ? 6.342 2.174 -3.982 1.00 95.81 92 CYS A O 1
ATOM 718 N N . LEU A 1 93 ? 6.264 1.569 -1.829 1.00 95.50 93 LEU A N 1
ATOM 719 C CA . LEU A 1 93 ? 6.355 2.947 -1.326 1.00 95.50 93 LEU A CA 1
ATOM 720 C C . LEU A 1 93 ? 7.654 3.649 -1.762 1.00 95.50 93 LEU A C 1
ATOM 722 O O . LEU A 1 93 ? 7.657 4.845 -2.042 1.00 95.50 93 LEU A O 1
ATOM 726 N N . HIS A 1 94 ? 8.742 2.889 -1.909 1.00 94.31 94 HIS A N 1
ATOM 727 C CA . HIS A 1 94 ? 10.032 3.378 -2.406 1.00 94.31 94 HIS A CA 1
ATOM 728 C C . HIS A 1 94 ? 10.007 3.828 -3.881 1.00 94.31 94 HIS A C 1
ATOM 730 O O . HIS A 1 94 ? 10.955 4.462 -4.334 1.00 94.31 94 HIS A O 1
ATOM 736 N N . TRP A 1 95 ? 8.940 3.523 -4.631 1.00 95.50 95 TRP A N 1
ATOM 737 C CA . TRP A 1 95 ? 8.736 4.012 -5.999 1.00 95.50 95 TRP A CA 1
ATOM 738 C C . TRP A 1 95 ? 7.936 5.321 -6.072 1.00 95.50 95 TRP A C 1
ATOM 740 O O . TRP A 1 95 ? 7.729 5.842 -7.168 1.00 95.50 95 TRP A O 1
ATOM 750 N N . ALA A 1 96 ? 7.462 5.855 -4.945 1.00 93.94 96 ALA A N 1
ATOM 751 C CA . ALA A 1 96 ? 6.707 7.100 -4.922 1.00 93.94 96 ALA A CA 1
ATOM 752 C C . ALA A 1 96 ? 7.632 8.326 -4.994 1.00 93.94 96 ALA A C 1
ATOM 754 O O . ALA A 1 96 ? 8.657 8.388 -4.319 1.00 93.94 96 ALA A O 1
ATOM 755 N N . ASN A 1 97 ? 7.229 9.346 -5.760 1.00 94.06 97 ASN A N 1
ATOM 756 C CA . ASN A 1 97 ? 7.883 10.663 -5.727 1.00 94.06 97 ASN A CA 1
ATOM 757 C C . ASN A 1 97 ? 7.538 11.450 -4.448 1.00 94.06 97 ASN A C 1
ATOM 759 O O . ASN A 1 97 ? 8.308 12.311 -4.033 1.00 94.06 97 ASN A O 1
ATOM 763 N N . ASP A 1 98 ? 6.408 11.126 -3.809 1.00 94.06 98 ASP A N 1
ATOM 764 C CA . ASP A 1 98 ? 5.998 11.664 -2.508 1.00 94.06 98 ASP A CA 1
ATOM 765 C C . ASP A 1 98 ? 5.529 10.533 -1.566 1.00 94.06 98 ASP A C 1
ATOM 767 O O . ASP A 1 98 ? 4.326 10.280 -1.431 1.00 94.06 98 ASP A O 1
ATOM 771 N N . PRO A 1 99 ? 6.463 9.814 -0.909 1.00 94.50 99 PRO A N 1
ATOM 772 C CA . PRO A 1 99 ? 6.121 8.758 0.045 1.00 94.50 99 PRO A CA 1
ATOM 773 C C . PRO A 1 99 ? 5.281 9.261 1.225 1.00 94.50 99 PRO A C 1
ATOM 775 O O . PRO A 1 99 ? 4.410 8.546 1.719 1.00 94.50 99 PRO A O 1
ATOM 778 N N . VAL A 1 100 ? 5.500 10.503 1.671 1.00 95.06 100 VAL A N 1
ATOM 779 C CA . VAL A 1 100 ? 4.713 11.097 2.761 1.00 95.06 100 VAL A CA 1
ATOM 780 C C . VAL A 1 100 ? 3.282 11.342 2.293 1.00 95.06 100 VAL A C 1
ATOM 782 O O . VAL A 1 100 ? 2.342 10.981 2.997 1.00 95.06 100 VAL A O 1
ATOM 785 N N . GLY A 1 101 ? 3.099 11.877 1.086 1.00 95.94 101 GLY A N 1
ATOM 786 C CA . GLY A 1 101 ? 1.793 12.041 0.454 1.00 95.94 101 GLY A CA 1
ATOM 787 C C . GLY A 1 101 ? 1.038 10.723 0.297 1.00 95.94 101 GLY A C 1
ATOM 788 O O . GLY A 1 101 ? -0.166 10.682 0.547 1.00 95.94 101 GLY A O 1
ATOM 789 N N . GLN A 1 102 ? 1.725 9.631 -0.039 1.00 96.06 102 GLN A N 1
ATOM 790 C CA . GLN A 1 102 ? 1.135 8.287 -0.081 1.00 96.06 102 GLN A CA 1
ATOM 791 C C . GLN A 1 102 ? 0.666 7.821 1.307 1.00 96.06 102 GLN A C 1
ATOM 793 O O . GLN A 1 102 ? -0.479 7.389 1.448 1.00 96.06 102 GLN A O 1
ATOM 798 N N . ILE A 1 103 ? 1.492 7.982 2.351 1.00 98.19 103 ILE A N 1
ATOM 799 C CA . ILE A 1 103 ? 1.111 7.651 3.739 1.00 98.19 103 ILE A CA 1
ATOM 800 C C . ILE A 1 103 ? -0.079 8.508 4.196 1.00 98.19 103 ILE A C 1
ATOM 802 O O . ILE A 1 103 ? -1.002 7.996 4.823 1.00 98.19 103 ILE A O 1
ATOM 806 N N . VAL A 1 104 ? -0.110 9.798 3.849 1.00 98.25 104 VAL A N 1
ATOM 807 C CA . VAL A 1 104 ? -1.235 10.694 4.166 1.00 98.25 104 VAL A CA 1
ATOM 808 C C . VAL A 1 104 ? -2.517 10.254 3.456 1.00 98.25 104 VAL A C 1
ATOM 810 O O . VAL A 1 104 ? -3.587 10.275 4.063 1.00 98.25 104 VAL A O 1
ATOM 813 N N . GLN A 1 105 ? -2.440 9.848 2.187 1.00 98.50 105 GLN A N 1
ATOM 814 C CA . GLN A 1 105 ? -3.590 9.321 1.448 1.00 98.50 105 GLN A CA 1
ATOM 815 C C . GLN A 1 105 ? -4.102 8.012 2.061 1.00 98.50 105 GLN A C 1
ATOM 817 O O . GLN A 1 105 ? -5.306 7.880 2.277 1.00 98.50 105 GLN A O 1
ATOM 822 N N . ALA A 1 106 ? -3.204 7.093 2.428 1.00 98.56 106 ALA A N 1
ATOM 823 C CA . ALA A 1 106 ? -3.552 5.870 3.148 1.00 98.56 106 ALA A CA 1
ATOM 824 C C . ALA A 1 106 ? -4.209 6.173 4.506 1.00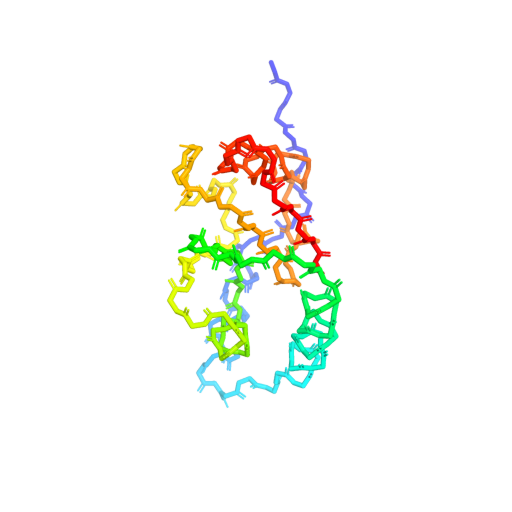 98.56 106 ALA A C 1
ATOM 826 O O . ALA A 1 106 ? -5.269 5.635 4.813 1.00 98.56 106 ALA A O 1
ATOM 827 N N . ALA A 1 107 ? -3.646 7.101 5.285 1.00 98.44 107 ALA A N 1
ATOM 828 C CA . ALA A 1 107 ? -4.209 7.525 6.565 1.00 98.44 107 ALA A CA 1
ATOM 829 C C . ALA A 1 107 ? -5.606 8.150 6.419 1.00 98.44 107 ALA A C 1
ATOM 831 O O . ALA A 1 107 ? -6.476 7.908 7.247 1.00 98.44 107 ALA A O 1
ATOM 832 N N . ARG A 1 108 ? -5.856 8.922 5.352 1.00 98.56 108 ARG A N 1
ATOM 833 C CA . ARG A 1 108 ? -7.188 9.480 5.051 1.00 98.56 108 ARG A CA 1
ATOM 834 C C . ARG A 1 108 ? -8.194 8.421 4.613 1.00 98.56 108 ARG A C 1
ATOM 836 O O . ARG A 1 108 ? -9.386 8.594 4.845 1.00 98.56 108 ARG A O 1
ATOM 843 N N . ALA A 1 109 ? -7.732 7.360 3.958 1.00 98.75 109 ALA A N 1
ATOM 844 C CA . ALA A 1 109 ? -8.562 6.233 3.543 1.00 98.75 109 ALA A CA 1
ATOM 845 C C . ALA A 1 109 ? -9.028 5.377 4.734 1.00 98.75 109 ALA A C 1
ATOM 847 O O . ALA A 1 109 ? -10.061 4.708 4.652 1.00 98.75 109 ALA A O 1
ATOM 848 N N . LEU A 1 110 ? -8.293 5.423 5.847 1.00 98.81 110 LEU A N 1
ATOM 849 C CA . LEU A 1 110 ? -8.636 4.710 7.068 1.00 98.81 110 LEU A CA 1
ATOM 850 C C . LEU A 1 110 ? -9.785 5.381 7.834 1.00 98.81 110 LEU A C 1
ATOM 852 O O . LEU A 1 110 ? -9.869 6.601 7.968 1.00 98.81 110 LEU A O 1
ATOM 856 N N . ARG A 1 111 ? -10.667 4.544 8.377 1.00 98.38 111 ARG A N 1
ATOM 857 C CA . ARG A 1 111 ? -11.624 4.881 9.438 1.00 98.38 111 ARG A CA 1
ATOM 858 C C . ARG A 1 111 ? -10.871 5.225 10.734 1.00 98.38 111 ARG A C 1
ATOM 860 O O . ARG A 1 111 ? -9.704 4.847 10.871 1.00 98.38 111 ARG A O 1
ATOM 867 N N . PRO A 1 112 ? -11.531 5.867 11.720 1.00 97.25 112 PRO A N 1
ATOM 868 C CA . PRO A 1 112 ? -11.005 5.933 13.082 1.00 97.25 112 PRO A CA 1
ATOM 869 C C . PRO A 1 112 ? -10.569 4.547 13.570 1.00 97.25 112 PRO A C 1
ATOM 871 O O . PRO A 1 112 ? -11.218 3.544 13.267 1.00 97.25 112 PRO A O 1
ATOM 874 N N . ASP A 1 113 ? -9.436 4.504 14.266 1.00 95.38 113 ASP A N 1
ATOM 875 C CA . ASP A 1 113 ? -8.760 3.281 14.707 1.00 95.38 113 ASP A CA 1
ATOM 876 C C . ASP A 1 113 ? -8.364 2.317 13.576 1.00 95.38 113 ASP A C 1
ATOM 878 O O . ASP A 1 113 ? -8.111 1.146 13.830 1.00 95.38 113 ASP A O 1
ATOM 882 N N . GLY A 1 114 ? -8.316 2.743 12.313 1.00 97.25 114 GLY A N 1
ATOM 883 C CA . GLY A 1 114 ? -7.813 1.923 11.209 1.00 97.25 114 GLY A CA 1
ATOM 884 C C . GLY A 1 114 ? -6.311 1.631 11.319 1.00 97.25 114 GLY A C 1
ATOM 885 O O . GLY A 1 114 ? -5.559 2.399 11.919 1.00 97.25 114 GLY A O 1
ATOM 886 N N . LEU A 1 115 ? -5.864 0.518 10.733 1.00 97.38 115 LEU A N 1
ATOM 887 C CA . LEU A 1 115 ? -4.455 0.117 10.733 1.00 97.38 115 LEU A CA 1
ATOM 888 C C . LEU A 1 115 ? -3.799 0.391 9.374 1.00 97.38 115 LEU A C 1
ATOM 890 O O . LEU A 1 115 ? -4.314 -0.009 8.333 1.00 97.38 115 LEU A O 1
ATOM 894 N N . PHE A 1 116 ? -2.634 1.032 9.388 1.00 97.75 116 PHE A N 1
ATOM 895 C CA . PHE A 1 116 ? -1.760 1.142 8.223 1.00 97.75 116 PHE A CA 1
ATOM 896 C C . PHE A 1 116 ? -0.528 0.259 8.416 1.00 97.75 116 PHE A C 1
ATOM 898 O O . PHE A 1 116 ? 0.125 0.344 9.456 1.00 97.75 116 PHE A O 1
ATOM 905 N N . ILE A 1 117 ? -0.185 -0.542 7.406 1.00 96.81 117 ILE A N 1
ATOM 906 C CA . ILE A 1 117 ? 1.069 -1.301 7.360 1.00 96.81 117 ILE A CA 1
ATOM 907 C C . ILE A 1 117 ? 1.750 -1.026 6.021 1.00 96.81 117 ILE A C 1
ATOM 909 O O . ILE A 1 117 ? 1.168 -1.256 4.963 1.00 96.81 117 ILE A O 1
ATOM 913 N N . ALA A 1 118 ? 2.991 -0.549 6.062 1.00 96.50 118 ALA A N 1
ATOM 914 C CA . ALA A 1 118 ? 3.853 -0.478 4.889 1.00 96.50 118 ALA A CA 1
ATOM 915 C C . ALA A 1 118 ? 4.860 -1.626 4.940 1.00 96.50 118 ALA A C 1
ATOM 917 O O . ALA A 1 118 ? 5.462 -1.865 5.988 1.00 96.50 118 ALA A O 1
ATOM 918 N N . VAL A 1 119 ? 5.017 -2.302 3.804 1.00 92.44 119 VAL A N 1
ATOM 919 C CA . VAL A 1 119 ? 5.971 -3.391 3.586 1.00 92.44 119 VAL A CA 1
ATOM 920 C C . VAL A 1 1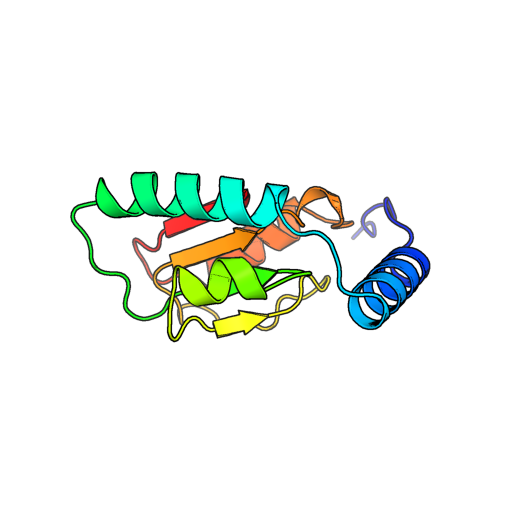19 ? 6.978 -2.964 2.535 1.00 92.44 119 VAL A C 1
ATOM 922 O O . VAL A 1 119 ? 6.539 -2.423 1.488 1.00 92.44 119 VAL A O 1
#

Sequence (119 aa):
MTSPPILTDRPALLRHRARALRAGPELFLHEDAALELEERLNEVNRTFTAPAIVAAFPEPWRRLLPGARVVADDEVLALEPGAHDLVVHALCLHWANDPVGQIVQAARALRPDGLFIAV